Protein AF-D0SQD3-F1 (afdb_monomer)

Mean predicted aligned error: 6.39 Å

Sequence (142 aa):
MFNDYIKHWALLMGLLIVVAVSCSLMQYFLAIDNFEWMVLVLILSTGFVFASLFAFLQVKAKHSVFHTGICGGIFALYLILLFYIDLTLLIDWNAVSEGEIQLTILQKMIKSDAAFWIAFIVPFLYSSLSYIVRSKSESKVS

Structure (mmCIF, N/CA/C/O backbone):
data_AF-D0SQD3-F1
#
_entry.id   AF-D0SQD3-F1
#
loop_
_atom_site.group_PDB
_atom_site.id
_atom_site.type_symbol
_atom_site.label_atom_id
_atom_site.label_alt_id
_atom_site.label_comp_id
_atom_site.label_asym_id
_atom_site.label_entity_id
_atom_site.label_seq_id
_atom_site.pdbx_PDB_ins_code
_atom_site.Cartn_x
_atom_site.Cartn_y
_atom_site.Cartn_z
_atom_site.occupancy
_atom_site.B_iso_or_equiv
_atom_site.auth_seq_id
_atom_site.auth_comp_id
_atom_site.auth_asym_id
_atom_site.auth_atom_id
_atom_site.pdbx_PDB_model_num
ATOM 1 N N . MET A 1 1 ? -18.221 -3.302 16.547 1.00 72.12 1 MET A N 1
ATOM 2 C CA . MET A 1 1 ? -17.140 -4.214 16.098 1.00 72.12 1 MET A CA 1
ATOM 3 C C . MET A 1 1 ? -17.314 -4.656 14.648 1.00 72.12 1 MET A C 1
ATOM 5 O O . MET A 1 1 ? -16.531 -4.197 13.834 1.00 72.12 1 MET A O 1
ATOM 9 N N . PHE A 1 2 ? -18.312 -5.479 14.283 1.00 85.06 2 PHE A N 1
ATOM 10 C CA . PHE A 1 2 ? -18.488 -5.899 12.877 1.00 85.06 2 PHE A CA 1
ATOM 11 C C . PHE A 1 2 ? -18.826 -4.725 11.940 1.00 85.06 2 PHE A C 1
ATOM 13 O O . PHE A 1 2 ? -18.189 -4.559 10.908 1.00 85.06 2 PHE A O 1
ATOM 20 N N . ASN A 1 3 ? -19.753 -3.846 12.339 1.00 91.56 3 ASN A N 1
ATOM 21 C CA . ASN A 1 3 ? -20.090 -2.650 11.554 1.00 91.56 3 ASN A CA 1
ATOM 22 C C . ASN A 1 3 ? -18.881 -1.710 11.365 1.00 91.56 3 ASN A C 1
ATOM 24 O O . ASN A 1 3 ? -18.670 -1.169 10.286 1.00 91.56 3 ASN A O 1
ATOM 28 N N . ASP A 1 4 ? -18.055 -1.548 12.401 1.00 92.38 4 ASP A N 1
ATOM 29 C CA . ASP A 1 4 ? -16.852 -0.709 12.321 1.00 92.38 4 ASP A CA 1
ATOM 30 C C . ASP A 1 4 ? -15.813 -1.340 11.395 1.00 92.38 4 ASP A C 1
ATOM 32 O O . ASP A 1 4 ? -15.285 -0.660 10.521 1.00 92.38 4 ASP A O 1
ATOM 36 N N . TYR A 1 5 ? -15.595 -2.654 11.512 1.00 95.81 5 TYR A N 1
ATOM 37 C CA . TYR A 1 5 ? -14.729 -3.412 10.610 1.00 95.81 5 TYR A CA 1
ATOM 38 C C . TYR A 1 5 ? -15.110 -3.195 9.144 1.00 95.81 5 TYR A C 1
ATOM 40 O O . TYR A 1 5 ? -14.248 -2.836 8.347 1.00 95.81 5 TYR A O 1
ATOM 48 N N . ILE A 1 6 ? -16.396 -3.334 8.805 1.00 97.38 6 ILE A N 1
ATOM 49 C CA . ILE A 1 6 ? -16.879 -3.141 7.433 1.00 97.38 6 ILE A CA 1
ATOM 50 C C . ILE A 1 6 ? -16.628 -1.711 6.946 1.00 97.38 6 ILE A C 1
ATOM 52 O O . ILE A 1 6 ? -16.215 -1.535 5.805 1.00 97.38 6 ILE A O 1
ATOM 56 N N . LYS A 1 7 ? -16.795 -0.687 7.795 1.00 96.75 7 LYS A N 1
ATOM 57 C CA . LYS A 1 7 ? -16.486 0.706 7.424 1.00 96.75 7 LYS A CA 1
ATOM 58 C C . LYS A 1 7 ? -15.002 0.905 7.113 1.00 96.75 7 LYS A C 1
ATOM 60 O O . LYS A 1 7 ? -14.676 1.510 6.095 1.00 96.75 7 LYS A O 1
ATOM 65 N N . HIS A 1 8 ? -14.109 0.393 7.964 1.00 96.94 8 HIS A N 1
ATOM 66 C CA . HIS A 1 8 ? -12.664 0.459 7.726 1.00 96.94 8 HIS A CA 1
ATOM 67 C C . HIS A 1 8 ? -12.277 -0.298 6.454 1.00 96.94 8 HIS A C 1
ATOM 69 O O . HIS A 1 8 ? -11.550 0.227 5.615 1.00 96.94 8 HIS A O 1
ATOM 75 N N . TRP A 1 9 ? -12.797 -1.513 6.295 1.00 97.75 9 TRP A N 1
ATOM 76 C CA . TRP A 1 9 ? -12.514 -2.376 5.158 1.00 97.75 9 TRP A CA 1
ATOM 77 C C . TRP A 1 9 ? -12.997 -1.769 3.839 1.00 97.75 9 TRP A C 1
ATOM 79 O O . TRP A 1 9 ? -12.218 -1.672 2.896 1.00 97.75 9 TRP A O 1
ATOM 89 N N . ALA A 1 10 ? -14.243 -1.290 3.784 1.00 97.56 10 ALA A N 1
ATOM 90 C CA . ALA A 1 10 ? -14.816 -0.687 2.584 1.00 97.56 10 ALA A CA 1
ATOM 91 C C . ALA A 1 10 ? -14.056 0.577 2.162 1.00 97.56 10 ALA A C 1
ATOM 93 O O . ALA A 1 10 ? -13.791 0.765 0.976 1.00 97.56 10 ALA A O 1
ATOM 94 N N . LEU A 1 11 ? -13.651 1.412 3.127 1.00 97.38 11 LEU A N 1
ATOM 95 C CA . LEU A 1 11 ? -12.831 2.591 2.854 1.00 97.38 11 LEU A CA 1
ATOM 96 C C . LEU A 1 11 ? -11.473 2.208 2.246 1.00 97.38 11 LEU A C 1
ATOM 98 O O . LEU A 1 11 ? -11.067 2.782 1.238 1.00 97.38 11 LEU A O 1
ATOM 102 N N . LEU A 1 12 ? -10.788 1.221 2.831 1.00 97.06 12 LEU A N 1
ATOM 103 C CA . LEU A 1 12 ? -9.493 0.743 2.339 1.00 97.06 12 LEU A CA 1
ATOM 104 C C . LEU A 1 12 ? -9.610 0.110 0.951 1.00 97.06 12 LEU A C 1
ATOM 106 O O . LEU A 1 12 ? -8.796 0.402 0.081 1.00 97.06 12 LEU A O 1
ATOM 110 N N . MET A 1 13 ? -10.638 -0.709 0.722 1.00 97.50 13 MET A N 1
ATOM 111 C CA . MET A 1 13 ? -10.903 -1.308 -0.585 1.00 97.50 13 MET A CA 1
ATOM 112 C C . MET A 1 13 ? -11.201 -0.255 -1.647 1.00 97.50 13 MET A C 1
ATOM 114 O O . MET A 1 13 ? -10.667 -0.344 -2.746 1.00 97.50 13 MET A O 1
ATOM 118 N N . GLY A 1 14 ? -12.000 0.765 -1.321 1.00 97.06 14 GLY A N 1
ATOM 119 C CA . GLY A 1 14 ? -12.263 1.877 -2.233 1.00 97.06 14 GLY A CA 1
ATOM 120 C C . GLY A 1 14 ? -10.974 2.584 -2.657 1.00 97.06 14 GLY A C 1
ATOM 121 O O . GLY A 1 14 ? -10.746 2.787 -3.847 1.00 97.06 14 GLY A O 1
ATOM 122 N N . LEU A 1 15 ? -10.089 2.880 -1.700 1.00 96.38 15 LEU A N 1
ATOM 123 C CA . LEU A 1 15 ? -8.781 3.478 -1.984 1.00 96.38 15 LEU A CA 1
ATOM 124 C C . LEU A 1 15 ? -7.898 2.561 -2.842 1.00 96.38 15 LEU A C 1
ATOM 126 O O . LEU A 1 15 ? -7.284 3.022 -3.798 1.00 96.38 15 LEU A O 1
ATOM 130 N N . LEU A 1 16 ? -7.864 1.262 -2.549 1.00 95.69 16 LEU A N 1
ATOM 131 C CA . LEU A 1 16 ? -7.085 0.282 -3.312 1.00 95.69 16 LEU A CA 1
ATOM 132 C C . LEU A 1 16 ? -7.588 0.092 -4.743 1.00 95.69 16 LEU A C 1
ATOM 134 O O . LEU A 1 16 ? -6.776 -0.088 -5.644 1.00 95.69 16 LEU A O 1
ATOM 138 N N . ILE A 1 17 ? -8.901 0.161 -4.968 1.00 96.25 17 ILE A N 1
ATOM 139 C CA . ILE A 1 17 ? -9.473 0.141 -6.318 1.00 96.25 17 ILE A CA 1
ATOM 140 C C . ILE A 1 17 ? -8.997 1.369 -7.097 1.00 96.25 17 ILE A C 1
ATOM 142 O O . ILE A 1 17 ? -8.543 1.228 -8.231 1.00 96.25 17 ILE A O 1
ATOM 146 N N . VAL A 1 18 ? -9.031 2.556 -6.481 1.00 96.62 18 VAL A N 1
ATOM 147 C CA . VAL A 1 18 ? -8.506 3.783 -7.102 1.00 96.62 18 VAL A CA 1
ATOM 148 C C . VAL A 1 18 ? -7.025 3.630 -7.454 1.00 96.62 18 VAL A C 1
ATOM 150 O O . VAL A 1 18 ? -6.630 3.989 -8.562 1.00 96.62 18 VAL A O 1
ATOM 153 N N . VAL A 1 19 ? -6.213 3.055 -6.562 1.00 95.56 19 VAL A N 1
ATOM 154 C CA . VAL A 1 19 ? -4.794 2.763 -6.833 1.00 95.56 19 VAL A CA 1
ATOM 155 C C . VAL A 1 19 ? -4.644 1.794 -8.003 1.00 95.56 19 VAL A C 1
ATOM 157 O O . VAL A 1 19 ? -3.926 2.103 -8.947 1.00 95.56 19 VAL A O 1
ATOM 160 N N . ALA A 1 20 ? -5.340 0.655 -7.979 1.00 94.25 20 ALA A N 1
ATOM 161 C CA . ALA A 1 20 ? -5.234 -0.376 -9.011 1.00 94.25 20 ALA A CA 1
ATOM 162 C C . ALA A 1 20 ? -5.589 0.167 -10.401 1.00 94.25 20 ALA A C 1
ATOM 164 O O . ALA A 1 20 ? -4.845 -0.043 -11.357 1.00 94.25 20 ALA A O 1
ATOM 165 N N . VAL A 1 21 ? -6.692 0.917 -10.494 1.00 94.44 21 VAL A N 1
ATOM 166 C CA . VAL A 1 21 ? -7.122 1.574 -11.733 1.00 94.44 21 VAL A CA 1
ATOM 167 C C . VAL A 1 21 ? -6.106 2.626 -12.172 1.00 94.44 21 VAL A C 1
ATOM 169 O O . VAL A 1 21 ? -5.751 2.664 -13.344 1.00 94.44 21 VAL A O 1
ATOM 172 N N . SER A 1 22 ? -5.593 3.447 -11.251 1.00 94.19 22 SER A N 1
ATOM 173 C CA . SER A 1 22 ? -4.611 4.488 -11.587 1.00 94.19 22 SER A CA 1
ATOM 174 C C . SER A 1 22 ? -3.311 3.893 -12.129 1.00 94.19 22 SER A C 1
ATOM 176 O O . SER A 1 22 ? -2.815 4.349 -13.155 1.00 94.19 22 SER A O 1
ATOM 178 N N . CYS A 1 23 ? -2.773 2.860 -11.475 1.00 91.75 23 CYS A N 1
ATOM 179 C CA . CYS A 1 23 ? -1.547 2.185 -11.902 1.00 91.75 23 CYS A CA 1
ATOM 180 C C . CYS A 1 23 ? -1.726 1.461 -13.244 1.00 91.75 23 CYS A C 1
ATOM 182 O O . CYS A 1 23 ? -0.858 1.552 -14.109 1.00 91.75 23 CYS A O 1
ATOM 184 N N . SER A 1 24 ? -2.867 0.792 -13.437 1.00 89.88 24 SER A N 1
ATOM 185 C CA . SER A 1 24 ? -3.215 0.128 -14.699 1.00 89.88 24 SER A CA 1
ATOM 186 C C . SER A 1 24 ? -3.343 1.133 -15.852 1.00 89.88 24 SER A C 1
ATOM 188 O O . SER A 1 24 ? -2.720 0.951 -16.896 1.00 89.88 24 SER A O 1
ATOM 190 N N . LEU A 1 25 ? -4.045 2.255 -15.641 1.00 90.38 25 LEU A N 1
ATOM 191 C CA . LEU A 1 25 ? -4.145 3.333 -16.632 1.00 90.38 25 LEU A CA 1
ATOM 192 C C . LEU A 1 25 ? -2.787 3.968 -16.944 1.00 90.38 25 LEU A C 1
ATOM 194 O O . LEU A 1 25 ? -2.509 4.261 -18.102 1.00 90.38 25 LEU A O 1
ATOM 198 N N . MET A 1 26 ? -1.932 4.176 -15.937 1.00 90.38 26 MET A N 1
ATOM 199 C CA . MET A 1 26 ? -0.571 4.679 -16.154 1.00 90.38 26 MET A CA 1
ATOM 200 C C . MET A 1 26 ? 0.228 3.767 -17.084 1.00 90.38 26 MET A C 1
ATOM 202 O O . MET A 1 26 ? 0.884 4.261 -17.996 1.00 90.38 26 MET A O 1
ATOM 206 N N . GLN A 1 27 ? 0.145 2.451 -16.887 1.00 86.75 27 GLN A N 1
ATOM 207 C CA . GLN A 1 27 ? 0.831 1.492 -17.746 1.00 86.75 27 GLN A CA 1
ATOM 208 C C . GLN A 1 27 ? 0.282 1.512 -19.179 1.00 86.75 27 GLN A C 1
ATOM 210 O O . GLN A 1 27 ? 1.068 1.586 -20.123 1.00 86.75 27 GLN A O 1
ATOM 215 N N . TYR A 1 28 ? -1.048 1.550 -19.322 1.00 85.12 28 TYR A N 1
ATOM 216 C CA . TYR A 1 28 ? -1.722 1.667 -20.616 1.00 85.12 28 TYR A CA 1
ATOM 217 C C . TYR A 1 28 ? -1.278 2.924 -21.384 1.00 85.12 28 TYR A C 1
ATOM 219 O O . TYR A 1 28 ? -0.908 2.851 -22.554 1.00 85.12 28 TYR A O 1
ATOM 227 N N . PHE A 1 29 ? -1.249 4.092 -20.729 1.00 86.12 29 PHE A N 1
ATOM 228 C CA . PHE A 1 29 ? -0.846 5.348 -21.376 1.00 86.12 29 PHE A CA 1
ATOM 229 C C . PHE A 1 29 ? 0.641 5.421 -21.727 1.00 86.12 29 PHE A C 1
ATOM 231 O O . PHE A 1 29 ? 1.007 6.146 -22.650 1.00 86.12 29 PHE A O 1
ATOM 238 N N . LEU A 1 30 ? 1.495 4.681 -21.019 1.00 83.00 30 LEU A N 1
ATOM 239 C CA . LEU A 1 30 ? 2.918 4.574 -21.342 1.00 83.00 30 LEU A CA 1
ATOM 240 C C . LEU A 1 30 ? 3.205 3.552 -22.453 1.00 83.00 30 LEU A C 1
ATOM 242 O O . LEU A 1 30 ? 4.370 3.363 -22.795 1.00 83.00 30 LEU A O 1
ATOM 246 N N . ALA A 1 31 ? 2.167 2.925 -23.028 1.00 74.12 31 ALA A N 1
ATOM 247 C CA . ALA A 1 31 ? 2.268 1.912 -24.083 1.00 74.12 31 ALA A CA 1
ATOM 248 C C . ALA A 1 31 ? 3.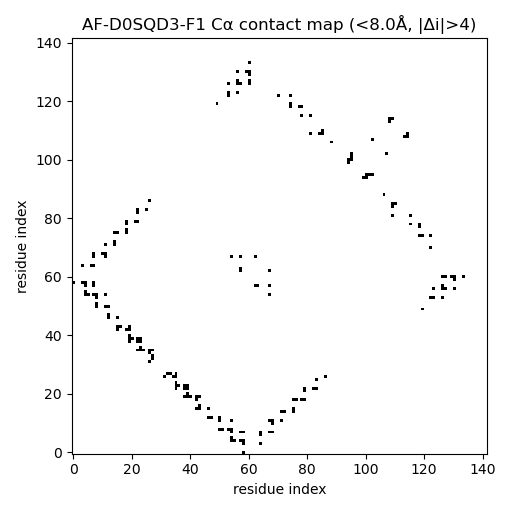244 0.770 -23.737 1.00 74.12 31 ALA A C 1
ATOM 250 O O . ALA A 1 31 ? 3.864 0.171 -24.615 1.00 74.12 31 ALA A O 1
ATOM 251 N N . ILE A 1 32 ? 3.384 0.485 -22.442 1.00 68.62 32 ILE A N 1
ATOM 252 C CA . ILE A 1 32 ? 4.064 -0.709 -21.953 1.00 68.62 32 ILE A CA 1
ATOM 253 C C . ILE A 1 32 ? 3.113 -1.869 -22.262 1.00 68.62 32 ILE A C 1
ATOM 255 O O . ILE A 1 32 ? 1.913 -1.700 -22.065 1.00 68.62 32 ILE A O 1
ATOM 259 N N . ASP A 1 33 ? 3.637 -2.986 -22.787 1.00 66.56 33 ASP A N 1
ATOM 260 C CA . ASP A 1 33 ? 2.902 -4.200 -23.204 1.00 66.56 33 ASP A CA 1
ATOM 261 C C . ASP A 1 33 ? 1.692 -4.553 -22.311 1.00 66.56 33 ASP A C 1
ATOM 263 O O . ASP A 1 33 ? 1.659 -4.141 -21.158 1.00 66.56 33 ASP A O 1
ATOM 267 N N . ASN A 1 34 ? 0.771 -5.401 -22.812 1.00 61.12 34 ASN A N 1
ATOM 268 C CA . ASN A 1 34 ? -0.538 -5.860 -22.263 1.00 61.12 34 ASN A CA 1
ATOM 269 C C . ASN A 1 34 ? -0.613 -6.364 -20.780 1.00 61.12 34 ASN A C 1
ATOM 271 O O . ASN A 1 34 ? -1.488 -7.153 -20.415 1.00 61.12 34 ASN A O 1
ATOM 275 N N . PHE A 1 35 ? 0.285 -5.947 -19.898 1.00 74.25 35 PHE A N 1
ATOM 276 C CA . PHE A 1 35 ? 0.402 -6.239 -18.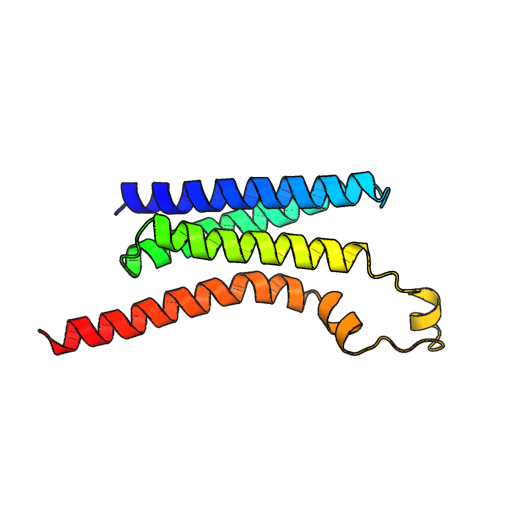476 1.00 74.25 35 PHE A CA 1
ATOM 277 C C . PHE A 1 35 ? -0.474 -5.347 -17.579 1.00 74.25 35 PHE A C 1
ATOM 279 O O . PHE A 1 35 ? -0.541 -5.594 -16.375 1.00 74.25 35 PHE A O 1
ATOM 286 N N . GLU A 1 36 ? -1.205 -4.376 -18.133 1.00 78.69 36 GLU A N 1
ATOM 287 C CA . GLU A 1 36 ? -2.125 -3.495 -17.389 1.00 78.69 36 GLU A CA 1
ATOM 288 C C . GLU A 1 36 ? -3.150 -4.264 -16.535 1.00 78.69 36 GLU A C 1
ATOM 290 O O . GLU A 1 36 ? -3.466 -3.863 -15.411 1.00 78.69 36 GLU A O 1
ATOM 295 N N . TRP A 1 37 ? -3.627 -5.409 -17.035 1.00 82.31 37 TRP A N 1
ATOM 296 C CA . TRP A 1 37 ? -4.539 -6.305 -16.326 1.00 82.31 37 TRP A CA 1
ATOM 297 C C . TRP A 1 37 ? -3.833 -7.088 -15.220 1.00 82.31 37 TRP A C 1
ATOM 299 O O . TRP A 1 37 ? -4.418 -7.332 -14.166 1.00 82.31 37 TRP A O 1
ATOM 309 N N . MET A 1 38 ? -2.564 -7.451 -15.425 1.00 85.50 38 MET A N 1
ATOM 310 C CA . MET A 1 38 ? -1.747 -8.109 -14.405 1.00 85.50 38 MET A CA 1
ATOM 311 C C . MET A 1 38 ? -1.501 -7.182 -13.216 1.00 85.50 38 MET A C 1
ATOM 313 O O . MET A 1 38 ? -1.648 -7.615 -12.075 1.00 85.50 38 MET A O 1
ATOM 317 N N . VAL A 1 39 ? -1.210 -5.903 -13.466 1.00 85.94 39 VAL A N 1
ATOM 318 C CA . VAL A 1 39 ? -1.050 -4.890 -12.410 1.00 85.94 39 VAL A CA 1
ATOM 319 C C . VAL A 1 39 ? -2.336 -4.724 -11.615 1.00 85.94 39 VAL A C 1
ATOM 321 O O . VAL A 1 39 ? -2.313 -4.731 -10.382 1.00 85.94 39 VAL A O 1
ATOM 324 N N . LEU A 1 40 ? -3.470 -4.644 -12.311 1.00 87.94 40 LEU A N 1
ATOM 325 C CA . LEU A 1 40 ? -4.779 -4.543 -11.679 1.00 87.94 40 LEU A CA 1
ATOM 326 C C . LEU A 1 40 ? -5.059 -5.757 -10.778 1.00 87.94 40 LEU A C 1
ATOM 328 O O . LEU A 1 40 ? -5.406 -5.588 -9.608 1.00 87.94 40 LEU A O 1
ATOM 332 N N . VAL A 1 41 ? -4.856 -6.979 -11.281 1.00 90.75 41 VAL A N 1
ATOM 333 C CA . VAL A 1 41 ? -5.063 -8.220 -10.512 1.00 90.75 41 VAL A CA 1
ATOM 334 C C . VAL A 1 41 ? -4.110 -8.306 -9.318 1.00 90.75 41 VAL A C 1
ATOM 336 O O . VAL A 1 41 ? -4.534 -8.676 -8.219 1.00 90.75 41 VAL A O 1
ATOM 339 N N . LEU A 1 42 ? -2.840 -7.938 -9.494 1.00 89.75 42 LEU A N 1
ATOM 340 C CA . LEU A 1 42 ? -1.840 -7.979 -8.430 1.00 89.75 42 LEU A CA 1
ATOM 341 C C . LEU A 1 42 ? -2.193 -7.013 -7.295 1.00 89.75 42 LEU A C 1
ATOM 343 O O . LEU A 1 42 ? -2.228 -7.423 -6.133 1.00 89.75 42 LEU A O 1
ATOM 347 N N . ILE A 1 43 ? -2.505 -5.754 -7.612 1.00 91.38 43 ILE A N 1
ATOM 348 C CA . ILE A 1 43 ? -2.845 -4.739 -6.605 1.00 91.38 43 ILE A CA 1
ATOM 349 C C . ILE A 1 43 ? -4.161 -5.088 -5.907 1.00 91.38 43 ILE A C 1
ATOM 351 O O . ILE A 1 43 ? -4.248 -4.963 -4.688 1.00 91.38 43 ILE A O 1
ATOM 355 N N . LEU A 1 44 ? -5.179 -5.564 -6.631 1.00 93.44 44 LEU A N 1
ATOM 356 C CA . LEU A 1 44 ? -6.452 -5.933 -6.007 1.00 93.44 44 LEU A CA 1
ATOM 357 C C . LEU A 1 44 ? -6.336 -7.168 -5.112 1.00 93.44 44 LEU A C 1
ATOM 359 O O . LEU A 1 44 ? -6.892 -7.171 -4.017 1.00 93.44 44 LEU A O 1
ATOM 363 N N . SER A 1 45 ? -5.614 -8.207 -5.538 1.00 93.69 45 SER A N 1
ATOM 364 C CA . SER A 1 45 ? -5.459 -9.431 -4.739 1.00 93.69 45 SER A CA 1
ATOM 365 C C . SER A 1 45 ? -4.645 -9.183 -3.466 1.00 93.69 45 SER A C 1
ATOM 367 O O . SER A 1 45 ? -5.089 -9.527 -2.369 1.00 93.69 45 SER A O 1
ATOM 369 N N . THR A 1 46 ? -3.495 -8.515 -3.580 1.00 92.25 46 THR A N 1
ATOM 370 C CA . THR A 1 46 ? -2.669 -8.131 -2.421 1.00 92.25 46 THR A CA 1
ATOM 371 C C . THR A 1 46 ? -3.375 -7.098 -1.544 1.00 92.25 46 THR A C 1
ATOM 373 O O . THR A 1 46 ? -3.417 -7.234 -0.318 1.00 92.25 46 THR A O 1
ATOM 376 N N . GLY A 1 47 ? -4.019 -6.111 -2.167 1.00 93.25 47 GLY A N 1
ATOM 377 C CA . GLY A 1 47 ? -4.819 -5.087 -1.513 1.00 93.25 47 GLY A CA 1
ATOM 378 C C . GLY A 1 47 ? -5.986 -5.663 -0.717 1.00 93.25 47 GLY A C 1
ATOM 379 O O . GLY A 1 47 ? -6.234 -5.219 0.399 1.00 93.25 47 GLY A O 1
ATOM 380 N N . PHE A 1 48 ? -6.668 -6.690 -1.221 1.00 95.12 48 PHE A N 1
ATOM 381 C CA . PHE A 1 48 ? -7.758 -7.346 -0.500 1.00 95.12 48 PHE A CA 1
ATOM 382 C C . PHE A 1 48 ? -7.280 -7.973 0.814 1.00 95.12 48 PHE A C 1
ATOM 384 O O . PHE A 1 48 ? -7.900 -7.781 1.867 1.00 95.12 48 PHE A O 1
ATOM 391 N N . VAL A 1 49 ? -6.156 -8.696 0.772 1.00 94.38 49 VAL A N 1
ATOM 392 C CA . VAL A 1 49 ? -5.546 -9.287 1.972 1.00 94.38 49 VAL A CA 1
ATOM 393 C C . VAL A 1 49 ? -5.130 -8.180 2.939 1.00 94.38 49 VAL A C 1
ATOM 395 O O . VAL A 1 49 ? -5.457 -8.240 4.128 1.00 94.38 49 VAL A O 1
ATOM 398 N N . PHE A 1 50 ? -4.485 -7.131 2.422 1.00 93.75 50 PHE A N 1
ATOM 399 C CA . PHE A 1 50 ? -4.092 -5.966 3.202 1.00 93.75 50 PHE A CA 1
ATOM 400 C C . PHE A 1 50 ? -5.285 -5.305 3.897 1.00 93.75 50 PHE A C 1
ATOM 402 O O . PHE A 1 50 ? -5.276 -5.165 5.117 1.00 93.75 50 PHE A O 1
ATOM 409 N N . ALA A 1 51 ? -6.331 -4.943 3.153 1.00 95.56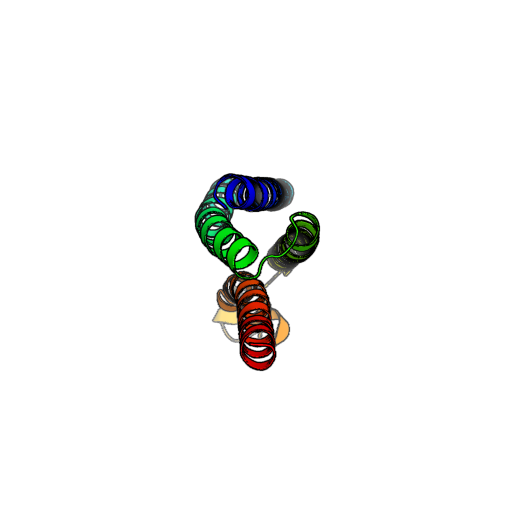 51 ALA A N 1
ATOM 410 C CA . ALA A 1 51 ? -7.512 -4.269 3.677 1.00 95.56 51 ALA A CA 1
ATOM 411 C C . ALA A 1 51 ? -8.195 -5.103 4.762 1.00 95.56 51 ALA A C 1
ATOM 413 O O . ALA A 1 51 ? -8.594 -4.570 5.796 1.00 95.56 51 ALA A O 1
ATOM 414 N N . SER A 1 52 ? -8.277 -6.419 4.557 1.00 95.44 52 SER A N 1
ATOM 415 C CA . SER A 1 52 ? -8.889 -7.354 5.504 1.00 95.44 52 SER A CA 1
ATOM 416 C C . SER A 1 52 ? -8.139 -7.398 6.834 1.00 95.44 52 SER A C 1
ATOM 418 O O . SER A 1 52 ? -8.755 -7.258 7.894 1.00 95.44 52 SER A O 1
ATOM 420 N N . LEU A 1 53 ? -6.813 -7.541 6.792 1.00 94.62 53 LEU A N 1
ATOM 421 C CA . LEU A 1 53 ? -5.974 -7.588 7.991 1.00 94.62 53 LEU A CA 1
ATOM 422 C C . LEU A 1 53 ? -5.856 -6.213 8.662 1.00 94.62 53 LEU A C 1
ATOM 424 O O . LEU A 1 53 ? -5.923 -6.102 9.888 1.00 94.62 53 LEU A O 1
ATOM 428 N N . PHE A 1 54 ? -5.705 -5.151 7.874 1.00 94.38 54 PHE A N 1
ATOM 429 C CA . PHE A 1 54 ? -5.505 -3.804 8.389 1.00 94.38 54 PHE A CA 1
ATOM 430 C C . PHE A 1 54 ? -6.781 -3.267 9.040 1.00 94.38 54 PHE A C 1
ATOM 432 O O . PHE A 1 54 ? -6.717 -2.759 10.157 1.00 94.38 54 PHE A O 1
ATOM 439 N N . ALA A 1 55 ? -7.955 -3.469 8.431 1.00 95.81 55 ALA A N 1
ATOM 440 C CA . ALA A 1 55 ? -9.237 -3.106 9.040 1.00 95.81 55 ALA A CA 1
ATOM 441 C C . ALA A 1 55 ? -9.445 -3.787 10.401 1.00 95.81 55 ALA A C 1
ATOM 443 O O . ALA A 1 55 ? -9.898 -3.154 11.355 1.00 95.81 55 ALA A O 1
ATOM 444 N N . PHE A 1 56 ? -9.060 -5.060 10.523 1.00 94.06 56 PHE A N 1
ATOM 445 C CA . PHE A 1 56 ? -9.129 -5.778 11.793 1.00 94.06 56 PHE A CA 1
ATOM 446 C C . PHE A 1 56 ? -8.241 -5.141 12.871 1.00 94.06 56 PHE A C 1
ATOM 448 O O . PHE A 1 56 ? -8.681 -4.953 14.009 1.00 94.06 56 PHE A O 1
ATOM 455 N N . LEU A 1 57 ? -7.010 -4.758 12.522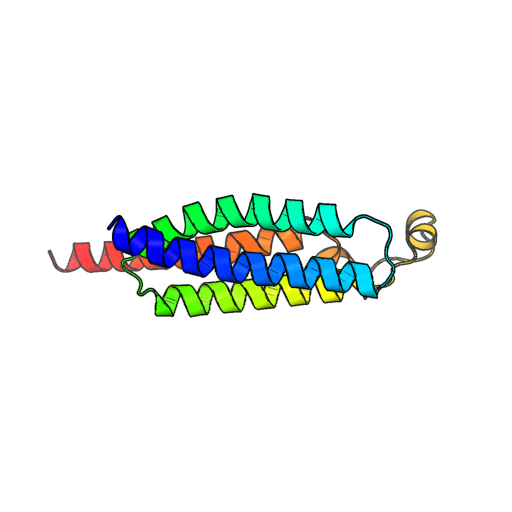 1.00 92.12 57 LEU A N 1
ATOM 456 C CA . LEU A 1 57 ? -6.106 -4.079 13.452 1.00 92.12 57 LEU A CA 1
ATOM 457 C C . LEU A 1 57 ? -6.594 -2.682 13.838 1.00 92.12 57 LEU A C 1
ATOM 459 O O . LEU A 1 57 ? -6.477 -2.315 15.004 1.00 92.12 57 LEU A O 1
ATOM 463 N N . GLN A 1 58 ? -7.183 -1.931 12.906 1.00 93.81 58 GLN A N 1
ATOM 464 C CA . GLN A 1 58 ? -7.760 -0.612 13.184 1.00 93.81 58 GLN A CA 1
ATOM 465 C C . GLN A 1 58 ? -8.892 -0.709 14.213 1.00 93.81 58 GLN A C 1
ATOM 467 O O . GLN A 1 58 ? -8.908 0.041 15.192 1.00 93.81 58 GLN A O 1
ATOM 472 N N . VAL A 1 59 ? -9.771 -1.706 14.068 1.00 93.56 59 VAL A N 1
ATOM 473 C CA . VAL A 1 59 ? -10.825 -1.986 15.053 1.00 93.56 59 VAL A CA 1
ATOM 474 C C . VAL A 1 59 ?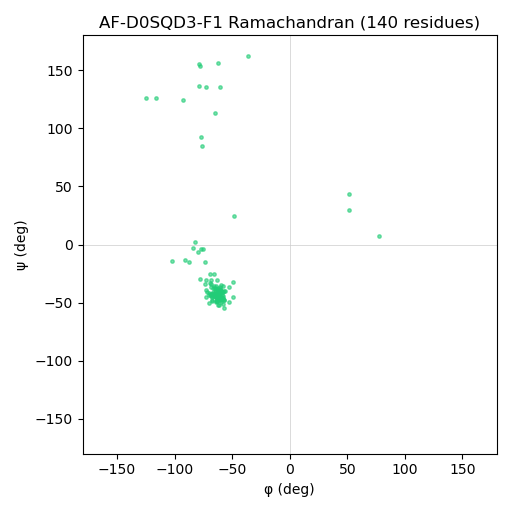 -10.233 -2.395 16.402 1.00 93.56 59 VAL A C 1
ATOM 476 O O . VAL A 1 59 ? -10.666 -1.883 17.434 1.00 93.56 59 VAL A O 1
ATOM 479 N N . LYS A 1 60 ? -9.220 -3.273 16.426 1.00 90.25 60 LYS A N 1
ATOM 480 C CA . LYS A 1 60 ? -8.563 -3.687 17.680 1.00 90.25 60 LYS A CA 1
ATOM 481 C C . LYS A 1 60 ? -7.859 -2.540 18.397 1.00 90.25 60 LYS A C 1
ATOM 483 O O . LYS A 1 60 ? -7.919 -2.454 19.620 1.00 90.25 60 LYS A O 1
ATOM 488 N N . ALA A 1 61 ? -7.225 -1.646 17.649 1.00 88.62 61 ALA A N 1
ATOM 489 C CA . ALA A 1 61 ? -6.606 -0.440 18.181 1.00 88.62 61 ALA A CA 1
ATOM 490 C C . ALA A 1 61 ? -7.635 0.649 18.552 1.00 88.62 61 ALA A C 1
ATOM 492 O O . ALA A 1 61 ? -7.254 1.675 19.120 1.00 88.62 61 ALA A O 1
ATOM 493 N N . LYS A 1 62 ? -8.932 0.409 18.286 1.00 90.50 62 LYS A N 1
ATOM 494 C CA . LYS A 1 62 ? -10.059 1.340 18.459 1.00 90.50 62 LYS A CA 1
ATOM 495 C C . LYS A 1 62 ? -9.768 2.692 17.784 1.00 90.50 62 LYS A C 1
ATOM 497 O O . LYS A 1 62 ? -9.983 3.750 18.382 1.00 90.50 62 LYS A O 1
ATOM 502 N N . HIS A 1 63 ? -9.212 2.641 16.575 1.00 91.94 63 HIS A N 1
ATOM 503 C CA . HIS A 1 63 ? -8.979 3.812 15.731 1.00 91.94 63 HIS A CA 1
ATOM 504 C C . HIS A 1 63 ? -10.272 4.261 15.055 1.00 91.94 63 HIS A C 1
ATOM 506 O O . HIS A 1 63 ? -11.179 3.465 14.825 1.00 91.94 63 HIS A O 1
ATOM 512 N N . SER A 1 64 ? -10.364 5.548 14.722 1.00 93.81 64 SER A N 1
ATOM 513 C CA . SER A 1 64 ? -11.509 6.077 13.979 1.00 93.81 64 SER A CA 1
ATOM 514 C C . SER A 1 64 ? -11.396 5.763 12.485 1.00 93.81 64 SER A C 1
ATOM 516 O O . SER A 1 64 ? -10.301 5.619 11.938 1.00 93.81 64 SER A O 1
ATOM 518 N N . VAL A 1 65 ? -12.536 5.713 11.791 1.00 94.31 65 VAL A N 1
ATOM 519 C CA . VAL A 1 65 ? -12.572 5.527 10.327 1.00 94.31 65 VAL A CA 1
ATOM 520 C C . VAL A 1 65 ? -11.794 6.635 9.608 1.00 94.31 65 VAL A C 1
ATOM 522 O O . VAL A 1 65 ? -11.097 6.364 8.636 1.00 94.31 65 VAL A O 1
ATOM 525 N N . PHE A 1 66 ? -11.834 7.865 10.130 1.00 93.44 66 PHE A N 1
ATOM 526 C CA . PHE A 1 66 ? -11.043 8.982 9.613 1.00 93.44 66 PHE A CA 1
ATOM 527 C C . PHE A 1 66 ? -9.534 8.717 9.700 1.00 93.44 66 PHE A C 1
ATOM 529 O O . PHE A 1 66 ? -8.814 8.935 8.728 1.00 93.44 66 PHE A O 1
ATOM 536 N N . HIS A 1 67 ? -9.058 8.184 10.829 1.00 92.00 67 HIS A N 1
ATOM 537 C CA . HIS A 1 67 ? -7.650 7.827 10.993 1.00 92.00 67 HIS A CA 1
ATOM 538 C C . HIS A 1 67 ? -7.220 6.748 9.990 1.00 92.00 67 HIS A C 1
ATOM 540 O O . HIS A 1 67 ? -6.189 6.879 9.334 1.00 92.00 67 HIS A O 1
ATOM 546 N N . THR A 1 68 ? -8.059 5.729 9.789 1.00 95.06 68 THR A N 1
ATOM 547 C CA . THR A 1 68 ? -7.841 4.724 8.740 1.00 95.06 68 THR A CA 1
ATOM 548 C C . THR A 1 68 ? -7.816 5.334 7.344 1.00 95.06 68 THR A C 1
ATOM 550 O O . THR A 1 68 ? -6.994 4.921 6.535 1.00 95.06 68 THR A O 1
ATOM 553 N N . GLY A 1 69 ? -8.664 6.327 7.070 1.00 94.44 69 GLY A N 1
ATOM 554 C CA . GLY A 1 69 ? -8.654 7.068 5.811 1.00 94.44 69 GLY A CA 1
ATOM 555 C C . GLY A 1 69 ? -7.339 7.796 5.563 1.00 94.44 69 GLY A C 1
ATOM 556 O O . GLY A 1 69 ? -6.798 7.698 4.469 1.00 94.44 69 GLY A O 1
ATOM 557 N N . ILE A 1 70 ? -6.775 8.455 6.581 1.00 94.50 70 ILE A N 1
ATOM 558 C CA . ILE A 1 70 ? -5.459 9.102 6.472 1.00 94.50 70 ILE A CA 1
ATOM 559 C C . ILE A 1 70 ? -4.373 8.061 6.185 1.00 94.50 70 ILE A C 1
ATOM 561 O O . ILE A 1 70 ? -3.625 8.208 5.221 1.00 94.50 70 ILE A O 1
ATOM 565 N N . CYS A 1 71 ? -4.296 6.993 6.985 1.00 92.94 71 CYS A N 1
ATOM 566 C CA . CYS A 1 71 ? -3.289 5.948 6.792 1.00 92.94 71 CYS A CA 1
ATOM 567 C C . CYS A 1 71 ? -3.417 5.279 5.416 1.00 92.94 71 CYS A C 1
ATOM 569 O O . CYS A 1 71 ? -2.421 5.116 4.715 1.00 92.94 71 CYS A O 1
ATOM 571 N N . GLY A 1 72 ? -4.642 4.926 5.020 1.00 94.31 72 GLY A N 1
ATOM 572 C CA . GLY A 1 72 ? -4.941 4.330 3.723 1.00 94.31 72 GLY A CA 1
ATOM 573 C C . GLY A 1 72 ? -4.649 5.279 2.563 1.00 94.31 72 GLY A C 1
ATOM 574 O O . GLY A 1 72 ? -4.141 4.839 1.542 1.00 94.31 72 GLY A O 1
ATOM 575 N N . GLY A 1 73 ? -4.915 6.576 2.725 1.00 94.56 73 GLY A N 1
ATOM 576 C CA . GLY A 1 73 ? -4.629 7.600 1.722 1.00 94.56 73 GLY A CA 1
ATOM 577 C C . GLY A 1 73 ? -3.131 7.814 1.513 1.00 94.56 73 GLY A C 1
ATOM 578 O O . GLY A 1 73 ? -2.673 7.833 0.376 1.00 94.56 73 GLY A O 1
ATOM 579 N N . ILE A 1 74 ? -2.349 7.898 2.595 1.00 93.12 74 ILE A N 1
ATOM 580 C CA . ILE A 1 74 ? -0.880 7.974 2.514 1.00 93.12 74 ILE A CA 1
ATOM 581 C C . ILE A 1 74 ? -0.324 6.725 1.826 1.00 93.12 74 ILE A C 1
ATOM 583 O O . ILE A 1 74 ? 0.518 6.830 0.938 1.00 93.12 74 ILE A O 1
ATOM 587 N N . PHE A 1 75 ? -0.825 5.548 2.204 1.00 92.88 75 PHE A N 1
ATOM 588 C CA . PHE A 1 75 ? -0.438 4.284 1.588 1.00 92.88 75 PHE A CA 1
ATOM 589 C C . PHE A 1 75 ? -0.789 4.230 0.091 1.00 92.88 75 PHE A C 1
ATOM 591 O O . PHE A 1 75 ? 0.046 3.845 -0.724 1.00 92.88 75 PHE A O 1
ATOM 598 N N . ALA A 1 76 ? -1.987 4.682 -0.285 1.00 94.38 76 ALA A N 1
ATOM 599 C CA . ALA A 1 76 ? -2.424 4.758 -1.674 1.00 94.38 76 ALA A CA 1
ATOM 600 C C . ALA A 1 76 ? -1.536 5.691 -2.512 1.00 94.38 76 ALA A C 1
ATOM 602 O O . ALA A 1 76 ? -1.079 5.306 -3.587 1.00 94.38 76 ALA A O 1
ATOM 603 N N . LEU A 1 77 ? -1.242 6.891 -2.001 1.00 94.06 77 LEU A N 1
ATOM 604 C CA . LEU A 1 77 ? -0.340 7.840 -2.658 1.00 94.06 77 LEU A CA 1
ATOM 605 C C . LEU A 1 77 ? 1.068 7.266 -2.811 1.00 94.06 77 LEU A C 1
ATOM 607 O O . LEU A 1 77 ? 1.671 7.406 -3.872 1.00 94.06 77 LEU A O 1
ATOM 611 N N . TYR A 1 78 ? 1.576 6.593 -1.778 1.00 91.38 78 TYR A N 1
ATOM 612 C CA . TYR A 1 78 ? 2.877 5.937 -1.830 1.00 91.38 78 TYR A CA 1
ATOM 613 C C . TYR A 1 78 ? 2.935 4.875 -2.933 1.00 91.38 78 TYR A C 1
ATOM 615 O O . TYR A 1 78 ? 3.876 4.884 -3.721 1.00 91.38 78 TYR A O 1
ATOM 623 N N . LEU A 1 79 ? 1.927 4.000 -3.033 1.00 91.94 79 LEU A N 1
ATOM 624 C CA . LEU A 1 79 ? 1.877 2.975 -4.079 1.00 91.94 79 LEU A CA 1
ATOM 625 C C . LEU A 1 79 ? 1.828 3.584 -5.481 1.00 91.94 79 LEU A C 1
ATOM 627 O O . LEU A 1 79 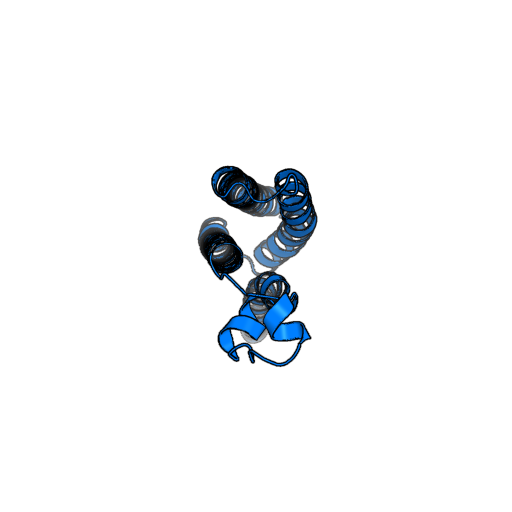? 2.575 3.147 -6.350 1.00 91.94 79 LEU A O 1
ATOM 631 N N . ILE A 1 80 ? 0.990 4.603 -5.692 1.00 93.19 80 ILE A N 1
ATOM 632 C CA . ILE A 1 80 ? 0.891 5.299 -6.981 1.00 93.19 80 ILE A CA 1
ATOM 633 C C . ILE A 1 80 ? 2.240 5.912 -7.369 1.00 93.19 80 ILE A C 1
ATOM 635 O O . ILE A 1 80 ? 2.691 5.739 -8.498 1.00 93.19 80 ILE A O 1
ATOM 639 N N . LEU A 1 81 ? 2.903 6.599 -6.434 1.00 91.88 81 LEU A N 1
ATOM 640 C CA . LEU A 1 81 ? 4.206 7.216 -6.680 1.00 91.88 81 LEU A CA 1
ATOM 641 C C . LEU A 1 81 ? 5.291 6.176 -6.951 1.00 91.88 81 LEU A C 1
ATOM 643 O O . LEU A 1 81 ? 6.069 6.349 -7.884 1.00 91.88 81 LEU A O 1
ATOM 647 N N . LEU A 1 82 ? 5.333 5.096 -6.167 1.00 89.50 82 LEU A N 1
ATOM 648 C CA . LEU A 1 82 ? 6.280 4.005 -6.376 1.00 89.50 82 LEU A CA 1
ATOM 649 C C . LEU A 1 82 ? 6.105 3.407 -7.775 1.00 89.50 82 LEU A C 1
ATOM 651 O O . LEU A 1 82 ? 7.089 3.242 -8.487 1.00 89.50 82 LEU A O 1
ATOM 655 N N . PHE A 1 83 ? 4.860 3.155 -8.184 1.00 89.06 83 PHE A N 1
ATOM 656 C CA . PHE A 1 83 ? 4.546 2.597 -9.495 1.00 89.06 83 PHE A CA 1
ATOM 657 C C . PHE A 1 83 ? 4.910 3.555 -10.632 1.00 89.06 83 PHE A C 1
ATOM 659 O O . PHE A 1 83 ? 5.537 3.158 -11.607 1.00 89.06 83 PHE A O 1
ATOM 666 N N . TYR A 1 84 ? 4.584 4.839 -10.490 1.00 89.25 84 TYR A N 1
ATOM 667 C CA . TYR A 1 84 ? 4.952 5.862 -11.465 1.00 89.25 84 TYR A CA 1
ATOM 668 C C . TYR A 1 84 ? 6.471 5.959 -11.655 1.00 89.25 84 TYR A C 1
ATOM 670 O O . TYR A 1 84 ? 6.962 5.985 -12.786 1.00 89.25 84 TYR A O 1
ATOM 678 N N . ILE A 1 85 ? 7.226 6.002 -10.553 1.00 88.19 85 ILE A N 1
ATOM 679 C CA . ILE A 1 85 ? 8.688 6.056 -10.614 1.00 88.19 85 ILE A CA 1
ATOM 680 C C . ILE A 1 85 ? 9.215 4.770 -11.247 1.00 88.19 85 ILE A C 1
ATOM 682 O O . ILE A 1 85 ? 10.082 4.847 -12.107 1.00 88.19 85 ILE A O 1
ATOM 686 N N . ASP A 1 86 ? 8.670 3.608 -10.885 1.00 85.81 86 ASP A N 1
ATOM 687 C CA . ASP A 1 86 ? 9.080 2.338 -11.475 1.00 85.81 86 ASP A CA 1
ATOM 688 C C . ASP A 1 86 ? 8.905 2.327 -13.003 1.00 85.81 86 ASP A C 1
ATOM 690 O O . ASP A 1 86 ? 9.842 1.988 -13.727 1.00 85.81 86 ASP A O 1
ATOM 694 N N . LEU A 1 87 ? 7.752 2.771 -13.508 1.00 83.38 87 LEU A N 1
ATOM 695 C CA . LEU A 1 87 ? 7.480 2.804 -14.947 1.00 83.38 87 LEU A CA 1
ATOM 696 C C . LEU A 1 87 ? 8.336 3.832 -15.703 1.00 83.38 87 LEU A C 1
ATOM 698 O O . LEU A 1 87 ? 8.703 3.601 -16.852 1.00 83.38 87 LEU A O 1
ATOM 702 N N . THR A 1 88 ? 8.651 4.970 -15.082 1.00 84.44 88 THR A N 1
ATOM 703 C CA . THR A 1 88 ? 9.410 6.062 -15.726 1.00 84.44 88 THR A CA 1
ATOM 704 C C . THR A 1 88 ? 10.926 5.909 -15.607 1.00 84.44 88 THR A C 1
ATOM 706 O O . THR A 1 88 ? 11.679 6.555 -16.338 1.00 84.44 88 THR A O 1
ATOM 709 N N . LEU A 1 89 ? 11.396 5.041 -14.713 1.00 82.94 89 LEU A N 1
ATOM 710 C CA . LEU A 1 89 ? 12.807 4.736 -14.532 1.00 82.94 89 LEU A CA 1
ATOM 711 C C . LEU A 1 89 ? 13.305 3.811 -15.655 1.00 82.94 89 LEU A C 1
ATOM 713 O O . LEU A 1 89 ? 13.355 2.589 -15.508 1.00 82.94 89 LEU A O 1
ATOM 717 N N . LEU A 1 90 ? 13.690 4.419 -16.778 1.00 72.06 90 LEU A N 1
ATOM 718 C CA . LEU A 1 90 ? 14.281 3.730 -17.925 1.00 72.06 90 LEU A CA 1
ATOM 719 C C . LEU A 1 90 ? 15.638 3.125 -17.536 1.00 72.06 90 LEU A C 1
ATOM 721 O O . LEU A 1 90 ? 16.597 3.844 -17.247 1.00 72.06 90 LEU A O 1
ATOM 725 N N . ILE A 1 91 ? 15.708 1.795 -17.523 1.00 72.81 91 ILE A N 1
ATOM 726 C CA . ILE A 1 91 ? 16.935 1.025 -17.320 1.00 72.81 91 ILE A CA 1
ATOM 727 C C . ILE A 1 91 ? 17.208 0.238 -18.592 1.00 72.81 91 ILE A C 1
ATOM 729 O O . ILE A 1 91 ? 16.363 -0.539 -19.036 1.00 72.81 91 ILE A O 1
ATOM 733 N N . ASP A 1 92 ? 18.411 0.405 -19.133 1.00 75.56 92 ASP A N 1
ATOM 734 C CA . ASP A 1 92 ? 18.924 -0.476 -20.173 1.00 75.56 92 ASP A CA 1
ATOM 735 C C . ASP A 1 92 ? 19.392 -1.789 -19.535 1.00 75.56 92 ASP A C 1
ATOM 737 O O . ASP A 1 92 ? 20.514 -1.917 -19.040 1.00 75.56 92 ASP A O 1
ATOM 741 N N . TRP A 1 93 ? 18.488 -2.764 -19.489 1.00 74.81 93 TRP A N 1
ATOM 742 C CA . TRP A 1 93 ? 18.767 -4.068 -18.897 1.00 74.81 93 TRP A CA 1
ATOM 743 C C . TRP A 1 93 ? 19.817 -4.865 -19.671 1.00 74.81 93 TRP A C 1
ATOM 745 O O . TRP A 1 93 ? 20.512 -5.674 -19.055 1.00 74.81 93 TRP A O 1
ATOM 755 N N . ASN A 1 94 ? 19.984 -4.613 -20.974 1.00 76.50 94 ASN A N 1
ATOM 756 C CA . ASN A 1 94 ? 21.006 -5.284 -21.774 1.00 76.50 94 ASN A CA 1
ATOM 757 C C . ASN A 1 94 ? 22.391 -4.794 -21.353 1.00 76.50 94 ASN A C 1
ATOM 759 O O . ASN A 1 94 ? 23.222 -5.607 -20.950 1.00 76.50 94 ASN A O 1
ATOM 763 N N . ALA A 1 95 ? 22.582 -3.475 -21.285 1.00 76.19 95 ALA A N 1
ATOM 764 C CA . ALA A 1 95 ? 23.832 -2.878 -20.818 1.00 76.19 95 ALA A CA 1
ATOM 765 C C . ALA A 1 95 ? 24.154 -3.220 -19.346 1.00 76.19 95 ALA A C 1
ATOM 767 O O . ALA A 1 95 ? 25.319 -3.338 -18.967 1.00 76.19 95 ALA A O 1
ATOM 768 N N . VAL A 1 96 ? 23.137 -3.429 -18.498 1.00 79.56 96 VAL A N 1
ATOM 769 C CA . VAL A 1 96 ? 23.334 -3.940 -17.126 1.00 79.56 96 VAL A CA 1
ATOM 770 C C . VAL A 1 96 ? 23.777 -5.407 -17.130 1.00 79.56 96 VAL A C 1
ATOM 772 O O . VAL A 1 96 ? 24.657 -5.778 -16.353 1.00 79.56 96 VAL A O 1
ATOM 775 N N . SER A 1 97 ? 23.191 -6.246 -17.990 1.00 77.06 97 SER A N 1
ATOM 776 C CA . SER A 1 97 ? 23.522 -7.677 -18.081 1.00 77.06 97 SER A CA 1
ATOM 777 C C . SER A 1 97 ? 24.917 -7.938 -18.656 1.00 77.06 97 SER A C 1
ATOM 779 O O . SER A 1 97 ? 25.601 -8.862 -18.220 1.00 77.06 97 SER A O 1
ATOM 781 N N . GLU A 1 98 ? 25.362 -7.076 -19.570 1.00 84.94 98 GLU A N 1
ATOM 782 C CA . GLU A 1 98 ? 26.698 -7.095 -20.173 1.00 84.94 98 GLU A CA 1
ATOM 783 C C . GLU A 1 98 ? 27.761 -6.471 -19.250 1.00 84.94 98 GLU A C 1
ATOM 785 O O . GLU A 1 98 ? 28.958 -6.553 -19.520 1.00 84.94 98 GLU A O 1
ATOM 790 N N . GLY A 1 99 ? 27.340 -5.892 -18.118 1.00 79.25 99 GLY A N 1
ATOM 791 C CA . GLY A 1 99 ? 28.222 -5.273 -17.130 1.00 79.25 99 GLY A CA 1
ATOM 792 C C . GLY A 1 99 ? 28.732 -3.885 -17.524 1.00 79.25 99 GLY A C 1
ATOM 793 O O . GLY A 1 99 ? 29.564 -3.326 -16.808 1.00 79.25 99 GLY A O 1
ATOM 794 N N . GLU A 1 100 ? 28.226 -3.313 -18.617 1.00 77.44 100 GLU A N 1
ATOM 795 C CA . GLU A 1 100 ? 28.607 -1.985 -19.106 1.00 77.44 100 GLU A CA 1
ATOM 796 C C . GLU A 1 100 ? 28.043 -0.857 -18.231 1.00 77.44 100 GLU A C 1
ATOM 798 O O . GLU A 1 100 ? 28.669 0.193 -18.079 1.00 77.44 100 GLU A O 1
ATOM 803 N N . ILE A 1 101 ? 26.881 -1.079 -17.603 1.00 77.50 101 ILE A N 1
ATOM 804 C CA . ILE A 1 101 ? 26.227 -0.108 -16.720 1.00 77.50 101 ILE A CA 1
ATOM 805 C C . ILE A 1 101 ? 25.952 -0.733 -15.352 1.00 77.50 101 ILE A C 1
ATOM 807 O O . ILE A 1 101 ? 25.273 -1.750 -15.222 1.00 77.50 101 ILE A O 1
ATOM 811 N N . GLN A 1 102 ? 26.414 -0.075 -14.285 1.00 77.25 102 GLN A N 1
ATOM 812 C CA . GLN A 1 102 ? 25.985 -0.403 -12.927 1.00 77.25 102 GLN A CA 1
ATOM 813 C C . GLN A 1 102 ? 24.796 0.461 -12.515 1.00 77.25 102 GLN A C 1
ATOM 815 O O . GLN A 1 102 ? 24.875 1.688 -12.489 1.00 77.25 102 GLN A O 1
ATOM 820 N N . LEU A 1 103 ? 23.705 -0.194 -12.113 1.00 78.19 103 LEU A N 1
ATOM 821 C CA . LEU A 1 103 ? 22.568 0.487 -11.502 1.00 78.19 103 LEU A CA 1
ATOM 822 C C . LEU A 1 103 ? 22.983 1.194 -10.213 1.00 78.19 103 LEU A C 1
ATOM 824 O O . LEU A 1 103 ? 23.631 0.604 -9.339 1.00 78.19 103 LEU A O 1
ATOM 828 N N . THR A 1 104 ? 22.521 2.433 -10.059 1.00 83.06 104 THR A N 1
ATOM 829 C CA . THR A 1 104 ? 22.649 3.157 -8.792 1.00 83.06 104 THR A CA 1
ATOM 830 C C . THR A 1 104 ? 21.876 2.437 -7.684 1.00 83.06 104 THR A C 1
ATOM 832 O O . THR A 1 104 ? 20.913 1.707 -7.935 1.00 83.06 104 THR A O 1
ATOM 835 N N . ILE A 1 105 ? 22.269 2.659 -6.426 1.00 81.00 105 ILE A N 1
ATOM 836 C CA . ILE A 1 105 ? 21.605 2.049 -5.261 1.00 81.00 105 ILE A CA 1
ATOM 837 C C . ILE A 1 105 ? 20.105 2.383 -5.245 1.00 81.00 105 ILE A C 1
ATOM 839 O O . ILE A 1 105 ? 19.285 1.508 -4.980 1.00 81.00 105 ILE A O 1
ATOM 843 N N . LEU A 1 106 ? 19.737 3.620 -5.593 1.00 79.19 106 LEU A N 1
ATOM 844 C CA . LEU A 1 106 ? 18.342 4.055 -5.671 1.00 79.19 106 LEU A CA 1
ATOM 845 C C . LEU A 1 106 ? 17.547 3.262 -6.719 1.00 79.19 106 LEU A C 1
ATOM 847 O O . LEU A 1 106 ? 16.463 2.77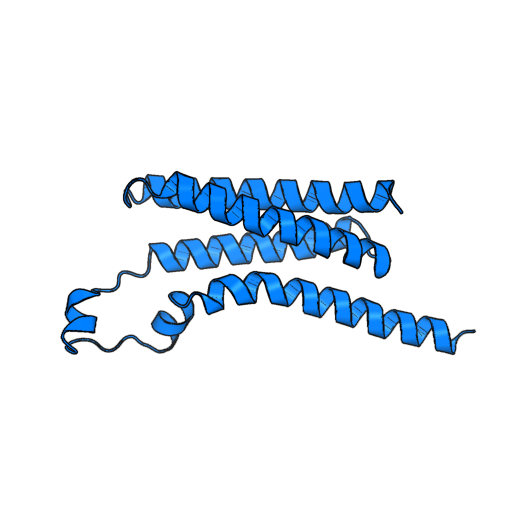3 -6.415 1.00 79.19 106 LEU A O 1
ATOM 851 N N . GLN A 1 107 ? 18.102 3.082 -7.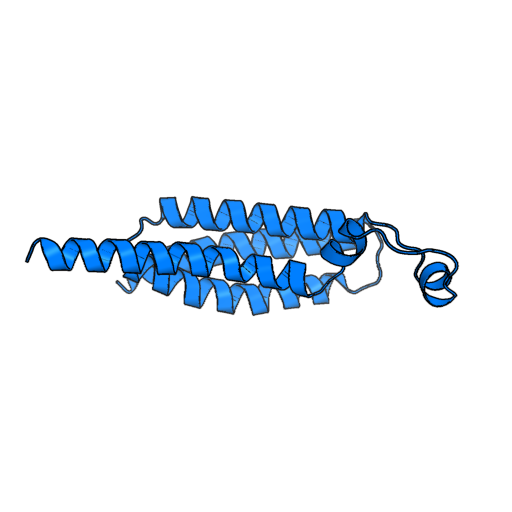921 1.00 81.19 107 GLN A N 1
ATOM 852 C CA . GLN A 1 107 ? 17.459 2.307 -8.987 1.00 81.19 107 GLN A CA 1
ATOM 853 C C . GLN A 1 107 ? 17.281 0.839 -8.588 1.00 81.19 107 GLN A C 1
ATOM 855 O O . GLN A 1 107 ? 16.204 0.282 -8.785 1.00 81.19 107 GLN A O 1
ATOM 860 N N . LYS A 1 108 ? 18.302 0.233 -7.961 1.00 81.62 108 LYS A N 1
ATOM 861 C CA . LYS A 1 108 ? 18.215 -1.139 -7.432 1.00 81.62 108 LYS A CA 1
ATOM 862 C C . LYS A 1 108 ? 17.130 -1.278 -6.370 1.00 81.62 108 LYS A C 1
ATOM 864 O O . LYS A 1 108 ? 16.435 -2.285 -6.353 1.00 81.62 108 LYS A O 1
ATOM 869 N N . MET A 1 109 ? 16.992 -0.290 -5.486 1.00 82.50 109 MET A N 1
ATOM 870 C CA . MET A 1 109 ? 15.953 -0.310 -4.457 1.00 82.50 109 MET A CA 1
ATOM 871 C C . MET A 1 109 ? 14.558 -0.185 -5.066 1.00 82.50 109 MET A C 1
ATOM 873 O O . MET A 1 109 ? 13.704 -0.995 -4.735 1.00 82.50 109 MET A O 1
ATOM 877 N N . ILE A 1 110 ? 14.333 0.777 -5.965 1.00 80.94 110 ILE A N 1
ATOM 878 C CA . ILE A 1 110 ? 13.016 1.006 -6.583 1.00 80.94 110 ILE A CA 1
ATOM 879 C C . ILE A 1 110 ? 12.560 -0.214 -7.387 1.00 80.94 110 ILE A C 1
ATOM 881 O O . ILE A 1 110 ? 11.419 -0.634 -7.243 1.00 80.94 110 ILE A O 1
ATOM 885 N N . LYS A 1 111 ? 13.462 -0.809 -8.176 1.00 82.38 111 LYS A N 1
ATOM 886 C CA . LYS A 1 111 ? 13.173 -1.991 -9.004 1.00 82.38 111 LYS A CA 1
ATOM 887 C C . LYS A 1 111 ? 13.127 -3.303 -8.228 1.00 82.38 111 LYS A C 1
ATOM 889 O O . LYS A 1 111 ? 12.883 -4.351 -8.816 1.00 82.38 111 LYS A O 1
ATOM 894 N N . SER A 1 112 ? 13.416 -3.278 -6.930 1.00 81.44 112 SER A N 1
ATOM 895 C CA . SER A 1 112 ? 13.348 -4.477 -6.108 1.00 81.44 112 SER A CA 1
ATOM 896 C C . SER A 1 112 ? 11.904 -4.781 -5.734 1.00 81.44 112 SER A C 1
ATOM 898 O O . SER A 1 112 ? 11.197 -3.911 -5.223 1.00 81.44 112 SER A O 1
ATOM 900 N N . ASP A 1 113 ? 11.524 -6.055 -5.823 1.00 80.44 113 ASP A N 1
ATOM 901 C CA . ASP A 1 113 ? 10.274 -6.568 -5.250 1.00 80.44 113 ASP A CA 1
ATOM 902 C C . ASP A 1 113 ? 10.099 -6.136 -3.783 1.00 80.44 113 ASP A C 1
ATOM 904 O O . ASP A 1 113 ? 8.987 -5.889 -3.316 1.00 80.44 113 ASP A O 1
ATOM 908 N N . ALA A 1 114 ? 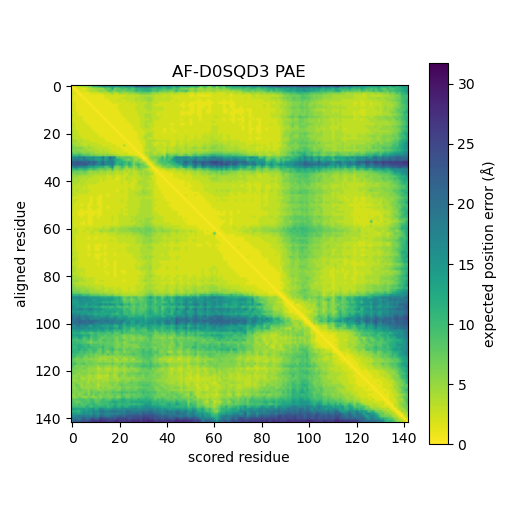11.206 -5.992 -3.044 1.00 80.75 114 ALA A N 1
ATOM 909 C CA . ALA A 1 114 ? 11.191 -5.561 -1.654 1.00 80.75 114 ALA A CA 1
ATOM 910 C C . ALA A 1 114 ? 10.576 -4.166 -1.465 1.00 80.75 114 ALA A C 1
ATOM 912 O O . ALA A 1 114 ? 9.873 -3.963 -0.477 1.00 80.75 114 ALA A O 1
ATOM 913 N N . ALA A 1 115 ? 10.789 -3.217 -2.385 1.00 81.50 115 ALA A N 1
ATOM 914 C CA . ALA A 1 115 ? 10.207 -1.878 -2.267 1.00 81.50 115 ALA A CA 1
ATOM 915 C C . ALA A 1 115 ? 8.677 -1.924 -2.329 1.00 81.50 115 ALA A C 1
ATOM 917 O O . ALA A 1 115 ? 8.004 -1.272 -1.527 1.00 81.50 115 ALA A O 1
ATOM 918 N N . PHE A 1 116 ? 8.132 -2.770 -3.206 1.00 80.81 116 PHE A N 1
ATOM 919 C CA . PHE A 1 116 ? 6.699 -3.022 -3.267 1.00 80.81 116 PHE A CA 1
ATOM 920 C C . PHE A 1 116 ? 6.185 -3.654 -1.968 1.00 80.81 116 PHE A C 1
ATOM 922 O O . PHE A 1 116 ? 5.229 -3.157 -1.381 1.00 80.81 116 PHE A O 1
ATOM 929 N N . TRP A 1 117 ? 6.837 -4.701 -1.453 1.00 83.81 117 TRP A N 1
ATOM 930 C CA . TRP A 1 117 ? 6.372 -5.388 -0.239 1.00 83.81 117 TRP A CA 1
ATOM 931 C C . TRP A 1 117 ? 6.499 -4.548 1.037 1.00 83.81 117 TRP A C 1
ATOM 933 O O . TRP A 1 117 ? 5.617 -4.597 1.898 1.00 83.81 117 TRP A O 1
ATOM 943 N N . ILE A 1 118 ? 7.554 -3.737 1.162 1.00 81.50 118 ILE A N 1
ATOM 944 C CA . ILE A 1 118 ? 7.751 -2.831 2.305 1.00 81.50 118 ILE A CA 1
ATOM 945 C C . ILE A 1 118 ? 6.588 -1.841 2.419 1.00 81.50 118 ILE A C 1
ATOM 947 O O . ILE A 1 118 ? 6.162 -1.543 3.540 1.00 81.50 118 ILE A O 1
ATOM 951 N N . ALA A 1 119 ? 6.018 -1.409 1.287 1.00 80.19 119 ALA A N 1
ATOM 952 C CA . ALA A 1 119 ? 4.831 -0.558 1.244 1.00 80.19 119 ALA A CA 1
ATOM 953 C C . ALA A 1 119 ? 3.708 -1.093 2.142 1.00 80.19 119 ALA A C 1
ATOM 955 O O . ALA A 1 119 ? 3.096 -0.346 2.904 1.00 80.19 119 ALA A O 1
ATOM 956 N N . PHE A 1 120 ? 3.457 -2.402 2.069 1.00 82.88 120 PHE A N 1
ATOM 957 C CA . PHE A 1 120 ? 2.374 -3.064 2.790 1.00 82.88 120 PHE A CA 1
ATOM 958 C C . PHE A 1 120 ? 2.714 -3.301 4.262 1.00 82.88 120 PHE A C 1
ATOM 960 O O . PHE A 1 120 ? 1.816 -3.292 5.100 1.00 82.88 120 PHE A O 1
ATOM 967 N N . ILE A 1 121 ? 3.993 -3.485 4.604 1.00 86.81 121 ILE A N 1
ATOM 968 C CA . ILE A 1 121 ? 4.440 -3.784 5.975 1.00 86.81 121 ILE A CA 1
ATOM 969 C C . ILE A 1 121 ? 4.341 -2.553 6.887 1.00 86.81 121 ILE A C 1
ATOM 971 O O . ILE A 1 121 ? 3.947 -2.673 8.049 1.00 86.81 121 ILE A O 1
ATOM 975 N N . VAL A 1 122 ? 4.675 -1.363 6.383 1.00 86.12 122 VAL A N 1
ATOM 976 C CA . VAL A 1 122 ? 4.747 -0.135 7.197 1.00 86.12 122 VAL A CA 1
ATOM 977 C C . VAL A 1 122 ? 3.425 0.193 7.915 1.00 86.12 122 VAL A C 1
ATOM 979 O O . VAL A 1 122 ? 3.460 0.404 9.135 1.00 86.12 122 VAL A O 1
ATOM 982 N N . PRO A 1 123 ? 2.249 0.174 7.252 1.00 85.50 123 PRO A N 1
ATOM 983 C CA . PRO A 1 123 ? 0.973 0.377 7.933 1.00 85.50 123 PRO A CA 1
ATOM 984 C C . PRO A 1 123 ? 0.732 -0.644 9.053 1.00 85.50 123 PRO A C 1
ATOM 986 O O . PRO A 1 123 ? 0.291 -0.273 10.144 1.00 85.50 123 PRO A O 1
ATOM 989 N N . PHE A 1 124 ? 1.069 -1.921 8.834 1.00 86.69 124 PHE A N 1
ATOM 990 C CA . PHE A 1 124 ? 0.910 -2.966 9.848 1.00 86.69 124 PHE A CA 1
ATOM 991 C C . PHE A 1 124 ? 1.760 -2.715 11.088 1.00 86.69 124 PHE A C 1
ATOM 993 O O . PHE A 1 124 ? 1.255 -2.861 12.205 1.00 86.69 124 PHE A O 1
ATOM 1000 N N . LEU A 1 125 ? 3.017 -2.306 10.909 1.00 89.00 125 LEU A N 1
ATOM 1001 C CA . LEU A 1 125 ? 3.900 -1.960 12.022 1.00 89.00 125 LEU A CA 1
ATOM 1002 C C . LEU A 1 125 ? 3.326 -0.795 12.826 1.00 89.00 125 LEU A C 1
ATOM 1004 O O . LEU A 1 125 ? 3.199 -0.898 14.046 1.00 89.00 125 LEU A O 1
ATOM 1008 N N . TYR A 1 126 ? 2.896 0.269 12.146 1.00 87.56 126 TYR A N 1
ATOM 1009 C CA . TYR A 1 126 ? 2.278 1.422 12.795 1.00 87.56 126 TYR A CA 1
ATOM 1010 C C . TYR A 1 126 ? 1.038 1.026 13.612 1.00 87.56 126 TYR A C 1
ATOM 1012 O O . TYR A 1 126 ? 0.945 1.326 14.806 1.00 87.56 126 TYR A O 1
ATOM 1020 N N . SER A 1 127 ? 0.107 0.284 13.003 1.00 85.69 127 SER A N 1
ATOM 1021 C CA . SER A 1 127 ? -1.125 -0.123 13.681 1.00 85.69 127 SER A CA 1
ATOM 1022 C C . SER A 1 127 ? -0.849 -1.071 14.851 1.00 85.69 127 SER A C 1
ATOM 1024 O O . SER A 1 127 ? -1.473 -0.936 15.904 1.00 85.69 127 SER A O 1
ATOM 1026 N N . SER A 1 128 ? 0.108 -1.988 14.712 1.00 85.56 128 SER A N 1
ATOM 1027 C CA . SER A 1 128 ? 0.476 -2.934 15.774 1.00 85.56 128 SER A CA 1
ATOM 1028 C C . SER A 1 128 ? 1.142 -2.231 16.957 1.00 85.56 128 SER A C 1
ATOM 1030 O O . SER A 1 128 ? 0.787 -2.485 18.107 1.00 85.56 128 SER A O 1
ATOM 1032 N N . LEU A 1 129 ? 2.052 -1.289 16.693 1.00 88.81 129 LEU A N 1
ATOM 1033 C CA . LEU A 1 129 ? 2.681 -0.475 17.734 1.00 88.81 129 LEU A CA 1
ATOM 1034 C C . LEU A 1 129 ? 1.645 0.371 18.477 1.00 88.81 129 LEU A C 1
ATOM 1036 O O . LEU A 1 129 ? 1.647 0.395 19.708 1.00 88.81 129 LEU A O 1
ATOM 1040 N N . SER A 1 130 ? 0.715 0.998 17.749 1.00 84.81 130 SER A N 1
ATOM 1041 C CA . SER A 1 130 ? -0.358 1.790 18.360 1.00 84.81 130 SER A CA 1
ATOM 1042 C C . SER A 1 130 ? -1.237 0.951 19.297 1.00 84.81 130 SER A C 1
ATOM 1044 O O . SER A 1 130 ? -1.577 1.395 20.395 1.00 84.81 130 SER A O 1
ATOM 1046 N N . TYR A 1 131 ? -1.524 -0.299 18.916 1.00 86.62 131 TYR A N 1
ATOM 1047 C CA . TYR A 1 131 ? -2.251 -1.246 19.754 1.00 86.62 131 TYR A CA 1
ATOM 1048 C C . TYR A 1 131 ? -1.471 -1.599 21.029 1.00 86.62 131 TYR A C 1
ATOM 1050 O O . TYR A 1 131 ? -2.030 -1.508 22.119 1.00 86.62 131 TYR A O 1
ATOM 1058 N N . ILE A 1 132 ? -0.180 -1.939 20.917 1.00 86.25 132 ILE A N 1
ATOM 1059 C CA . ILE A 1 132 ? 0.667 -2.315 22.066 1.00 86.25 132 ILE A CA 1
ATOM 1060 C C . ILE A 1 132 ? 0.802 -1.162 23.069 1.00 86.25 132 ILE A C 1
ATOM 1062 O O . ILE A 1 132 ? 0.731 -1.371 24.282 1.00 86.25 132 ILE A O 1
ATOM 1066 N N . VAL A 1 133 ? 1.018 0.063 22.581 1.00 84.69 133 VAL A N 1
ATOM 1067 C CA . VAL A 1 133 ? 1.132 1.252 23.441 1.00 84.69 133 VAL A CA 1
ATOM 1068 C C . VAL A 1 133 ? -0.167 1.467 24.211 1.00 84.69 133 VAL A C 1
ATOM 1070 O O . VAL A 1 133 ? -0.146 1.673 25.425 1.00 84.69 133 VAL A O 1
ATOM 1073 N N . ARG A 1 134 ? -1.307 1.349 23.526 1.00 81.25 134 ARG A N 1
ATOM 1074 C CA . ARG A 1 134 ? -2.618 1.527 24.142 1.00 81.25 134 ARG A CA 1
ATOM 1075 C C . ARG A 1 134 ? -2.957 0.422 25.136 1.00 81.25 134 ARG A C 1
ATOM 1077 O O . ARG A 1 134 ? -3.413 0.733 26.230 1.00 81.25 134 ARG A O 1
ATOM 1084 N N . SER A 1 135 ? -2.689 -0.842 24.811 1.00 81.62 135 SER A N 1
ATOM 1085 C CA . SER A 1 135 ? -2.969 -1.962 25.717 1.00 81.62 135 SER A CA 1
ATOM 1086 C C . SER A 1 135 ? -2.167 -1.855 27.017 1.00 81.62 135 SER A C 1
ATOM 1088 O O . SER A 1 135 ? -2.698 -2.128 28.088 1.00 81.62 135 SER A O 1
ATOM 1090 N N . LYS A 1 136 ? -0.910 -1.392 26.941 1.00 79.38 136 LYS A N 1
ATOM 1091 C CA . LYS A 1 136 ? -0.081 -1.099 28.124 1.00 79.38 136 LYS A CA 1
ATOM 1092 C C . LYS A 1 136 ? -0.585 0.097 28.932 1.00 79.38 136 LYS A C 1
ATOM 1094 O O . LYS A 1 136 ? -0.355 0.150 30.136 1.00 79.38 136 LYS A O 1
ATOM 1099 N N . SER A 1 137 ? -1.209 1.080 28.285 1.00 75.88 137 SER A N 1
ATOM 1100 C CA . SER A 1 137 ? -1.813 2.216 28.984 1.00 75.88 137 SER A CA 1
ATOM 1101 C C . SER A 1 137 ? -3.085 1.798 29.715 1.00 75.88 137 SER A C 1
ATOM 1103 O O . SER A 1 137 ? -3.257 2.160 30.872 1.00 75.88 137 SER A O 1
ATOM 1105 N N . GLU A 1 138 ? -3.956 1.021 29.067 1.00 72.88 138 GLU A N 1
ATOM 1106 C CA . GLU A 1 138 ? -5.204 0.532 29.667 1.00 72.88 138 GLU A CA 1
ATOM 1107 C C . GLU A 1 138 ? -4.914 -0.405 30.862 1.00 72.88 138 GLU A C 1
ATOM 1109 O O . GLU A 1 138 ? -5.593 -0.305 31.877 1.00 72.88 138 GLU A O 1
ATOM 1114 N N . SER A 1 139 ? -3.845 -1.216 30.816 1.00 68.12 139 SER A N 1
ATOM 1115 C CA . SER A 1 139 ? -3.449 -2.098 31.932 1.00 68.12 139 SER A CA 1
ATOM 1116 C C . SER A 1 139 ? -2.817 -1.390 33.136 1.00 68.12 139 SER A C 1
ATOM 1118 O O . SER A 1 139 ? -2.617 -2.019 34.166 1.00 68.12 139 SER A O 1
ATOM 1120 N N . LYS A 1 140 ? -2.387 -0.129 32.999 1.00 60.72 140 LYS A N 1
ATOM 1121 C CA . LYS A 1 140 ? -1.799 0.657 34.103 1.00 60.72 140 LYS A CA 1
ATOM 1122 C C . LYS A 1 140 ? -2.840 1.464 34.879 1.00 60.72 140 LYS A C 1
ATOM 1124 O O . LYS A 1 140 ? -2.509 2.024 35.918 1.00 60.72 140 LYS A O 1
ATOM 1129 N N . VAL A 1 141 ? -4.046 1.585 34.330 1.00 58.56 141 VAL A N 1
ATOM 1130 C CA . VAL A 1 141 ? -5.149 2.378 34.892 1.00 58.56 141 VAL A CA 1
ATOM 1131 C C . VAL A 1 141 ? -6.183 1.478 35.591 1.00 58.56 141 VAL A C 1
ATOM 1133 O O . VAL A 1 141 ? -7.004 1.987 36.348 1.00 58.56 141 VAL A O 1
ATOM 1136 N N . SER A 1 142 ? -6.126 0.158 35.367 1.00 50.53 142 SER A N 1
ATOM 1137 C CA . SER A 1 142 ? -6.880 -0.871 36.102 1.00 50.53 142 SER A CA 1
ATOM 1138 C C . SER A 1 142 ? -6.155 -1.318 37.363 1.00 50.53 142 SER A C 1
ATOM 1140 O O . SER A 1 142 ? -6.836 -1.503 38.390 1.00 50.53 142 SER A O 1
#

Solvent-accessible surface area (backbone atoms only — not comparable to full-atom values): 7704 Å² total; per-residue (Å²): 106,71,72,55,29,51,53,37,24,52,53,37,47,52,45,38,50,54,36,20,53,50,52,19,50,53,37,52,75,67,69,51,69,95,49,34,62,55,48,29,51,50,41,46,57,54,38,50,57,47,25,57,55,48,18,52,42,38,53,72,48,68,55,54,62,68,56,51,48,52,56,43,48,54,49,38,52,49,51,46,51,53,49,52,49,52,75,67,57,86,71,65,62,64,44,40,74,72,65,78,41,80,77,51,72,67,56,53,45,62,74,29,71,60,49,63,53,50,62,63,47,53,59,53,52,54,46,51,51,54,29,54,57,48,54,56,52,56,66,71,76,109

Nearest PDB structures (foldseek):
  8qae-assembly1_A  TM=2.615E-01  e=7.319E+00  synthetic construct

pLDDT: mean 86.44, std 8.88, range [50.53, 97.75]

Radius of gyration: 18.47 Å; Cα contacts (8 Å, |Δi|>4): 109; chains: 1; bounding box: 49×18×60 Å

Organism: NCBI:txid575587

Secondary structure (DSSP, 8-state):
-HHHHHHHHHHHHHHHHHHHHHHHHHHHHTT--STHHHHHHHHHHHHHHHHHHHHHHHHHTT--HHHHHHHHHHHHHHHHHHHHHHHH----HHHHHTTS-PPPHHHHHHTSHHHHHHHHHHHHHHHHHHHHHHHHHHHHH-

Foldseek 3Di:
DVVQLCLLLVLLLVLLQVLLQLLLVLCVVLVPPPCSVVSSCVSNVVSNVLSNVLSVLCVLLVHHSVVSNVLSVVLSVLSNVLSNCLSPPDDPVVCVVVVVDDDDPVNCCSPDPVVVVVSSVVSVVVSVVSNVVVVVVVVVVD